Protein AF-A0A2R4ZP37-F1 (afdb_monomer)

Nearest PDB structures (foldseek):
  5ld9-assembly1_A  TM=9.182E-01  e=2.267E-08  Pyrococcus furiosus DSM 3638
  5ld9-assembly1_B  TM=9.524E-01  e=5.445E-08  Pyrococcus furiosus DSM 3638
  7edz-assembly1_D  TM=4.603E-01  e=1.295E+00  Homo sapiens
  8owr-assembly1_A  TM=3.735E-01  e=1.058E+00  Mycolicibacterium smegmatis MC2 155
  5swc-assembly1_E  TM=4.155E-01  e=4.355E+00  Synechocystis sp. PCC 6803 substr. Kazusa

Sequence (89 aa):
MENLSNNPYEFLMDPRGVLKAYEEARSRGIDLVGLYHTHPGFLATPSHKDLRGMELWPIPWLIIGLLSNNAKAWILCEGFLKELRIRWI

Structure (mmCIF, N/CA/C/O backbone):
data_AF-A0A2R4ZP37-F1
#
_entry.id   AF-A0A2R4ZP37-F1
#
loop_
_atom_site.group_PDB
_atom_site.id
_atom_site.type_symbol
_atom_site.label_atom_id
_atom_site.label_alt_id
_atom_site.label_comp_id
_atom_site.label_asym_id
_atom_site.label_entity_id
_atom_site.label_seq_id
_atom_site.pdbx_PDB_ins_code
_atom_site.Cartn_x
_atom_site.Cartn_y
_atom_site.Cartn_z
_atom_site.occupancy
_atom_site.B_iso_or_equiv
_atom_site.auth_seq_id
_atom_site.auth_comp_id
_atom_site.auth_asym_id
_atom_site.auth_atom_id
_atom_site.pdbx_PDB_model_num
ATOM 1 N N . MET A 1 1 ? -9.778 -2.928 -7.222 1.00 82.88 1 MET A N 1
ATOM 2 C CA . MET A 1 1 ? -9.359 -1.524 -7.416 1.00 82.88 1 MET A CA 1
ATOM 3 C C . MET A 1 1 ? -8.352 -1.509 -8.552 1.00 82.88 1 MET A C 1
ATOM 5 O O . MET A 1 1 ? -7.545 -2.427 -8.602 1.00 82.88 1 MET A O 1
ATOM 9 N N . GLU A 1 2 ? -8.456 -0.569 -9.486 1.00 91.19 2 GLU A N 1
ATOM 10 C CA . GLU A 1 2 ? -7.581 -0.502 -10.666 1.00 91.19 2 GLU A CA 1
ATOM 11 C C . GLU A 1 2 ? -6.324 0.332 -10.375 1.00 91.19 2 GLU A C 1
ATOM 13 O O . GLU A 1 2 ? -6.395 1.323 -9.641 1.00 91.19 2 GLU A O 1
ATOM 18 N N . ASN A 1 3 ? -5.186 -0.079 -10.945 1.00 95.31 3 ASN A N 1
ATOM 19 C CA . ASN A 1 3 ? -3.961 0.713 -10.975 1.00 95.31 3 ASN A CA 1
ATOM 20 C C . ASN A 1 3 ? -3.927 1.535 -12.272 1.00 95.31 3 ASN A C 1
ATOM 22 O O . ASN A 1 3 ? -3.776 0.968 -13.348 1.00 95.31 3 ASN A O 1
ATOM 26 N N . LEU A 1 4 ? -4.033 2.858 -12.156 1.00 97.00 4 LEU A N 1
ATOM 27 C CA . LEU A 1 4 ? -4.023 3.795 -13.285 1.00 97.00 4 LEU A CA 1
ATOM 28 C C . LEU A 1 4 ? -2.606 4.181 -13.751 1.00 97.00 4 LEU A C 1
ATOM 30 O O . LEU A 1 4 ? -2.453 4.966 -14.686 1.00 97.00 4 LEU A O 1
ATOM 34 N N . SER A 1 5 ? -1.560 3.685 -13.086 1.00 96.19 5 SER A N 1
ATOM 35 C CA . SER A 1 5 ? -0.174 3.918 -13.492 1.00 96.19 5 SER A CA 1
ATOM 36 C C . SER A 1 5 ? 0.163 3.131 -14.758 1.00 96.19 5 SER A C 1
ATOM 38 O O . SER A 1 5 ? -0.017 1.918 -14.811 1.00 96.19 5 SER A O 1
ATOM 40 N N . ASN A 1 6 ? 0.766 3.804 -15.740 1.00 95.81 6 ASN A N 1
ATOM 41 C CA . ASN A 1 6 ? 1.354 3.152 -16.916 1.00 95.81 6 ASN A CA 1
ATOM 42 C C . ASN A 1 6 ? 2.775 2.613 -16.655 1.00 95.81 6 ASN A C 1
ATOM 44 O O . ASN A 1 6 ? 3.388 2.030 -17.547 1.00 95.81 6 ASN A O 1
ATOM 48 N N . ASN A 1 7 ? 3.325 2.830 -15.455 1.00 95.25 7 ASN A N 1
ATOM 49 C CA . ASN A 1 7 ? 4.618 2.290 -15.046 1.00 95.25 7 ASN A CA 1
ATOM 50 C C . ASN A 1 7 ? 4.404 0.997 -14.235 1.00 95.25 7 ASN A C 1
ATOM 52 O O . ASN A 1 7 ? 3.753 1.066 -13.188 1.00 95.25 7 ASN A O 1
ATOM 56 N N . PRO A 1 8 ? 4.981 -0.152 -14.644 1.00 92.62 8 PRO A N 1
ATOM 57 C CA . PRO A 1 8 ? 4.830 -1.424 -13.930 1.00 92.62 8 PRO A CA 1
ATOM 58 C C . PRO A 1 8 ? 5.446 -1.439 -12.521 1.00 92.62 8 PRO A C 1
ATOM 60 O O . PRO A 1 8 ? 5.167 -2.349 -11.747 1.00 92.62 8 PRO A O 1
ATOM 63 N N . TYR A 1 9 ? 6.283 -0.458 -12.174 1.00 94.12 9 TYR A N 1
ATOM 64 C CA . TYR A 1 9 ? 6.943 -0.355 -10.868 1.00 94.12 9 TYR A CA 1
ATOM 65 C C . TYR A 1 9 ? 6.284 0.654 -9.925 1.00 94.12 9 TYR A C 1
ATOM 67 O O . TYR A 1 9 ? 6.848 0.992 -8.887 1.00 94.12 9 TYR A O 1
ATOM 75 N N . GLU A 1 10 ? 5.113 1.167 -10.290 1.00 95.12 10 GLU A N 1
ATOM 76 C CA . GLU A 1 10 ? 4.395 2.171 -9.516 1.00 95.12 10 GLU A CA 1
ATOM 77 C C . GLU A 1 10 ? 2.905 1.873 -9.521 1.00 95.12 10 GLU A C 1
ATOM 79 O O . GLU A 1 10 ? 2.383 1.206 -10.420 1.00 95.12 10 GLU A O 1
ATOM 84 N N . PHE A 1 11 ? 2.200 2.430 -8.542 1.00 96.00 11 PHE A N 1
ATOM 85 C CA . PHE A 1 11 ? 0.753 2.420 -8.560 1.00 96.00 11 PHE A CA 1
ATOM 86 C C . PHE A 1 11 ? 0.171 3.817 -8.394 1.00 96.00 11 PHE A C 1
ATOM 88 O O . PHE A 1 11 ? 0.730 4.683 -7.722 1.00 96.00 11 PHE A O 1
ATOM 95 N N . LEU A 1 12 ? -0.989 4.004 -9.009 1.00 95.38 12 LEU A N 1
ATOM 96 C CA . LEU A 1 12 ? -1.880 5.126 -8.783 1.00 95.38 12 LEU A CA 1
ATOM 97 C C . LEU A 1 12 ? -3.282 4.547 -8.626 1.00 95.38 12 LEU A C 1
ATOM 99 O O . LEU A 1 12 ? -3.837 4.003 -9.578 1.00 95.38 12 LEU A O 1
ATOM 103 N N . MET A 1 13 ? -3.835 4.611 -7.417 1.00 93.81 13 MET A N 1
ATOM 104 C CA . MET A 1 13 ? -5.181 4.094 -7.167 1.00 93.81 13 MET A CA 1
ATOM 105 C C . MET A 1 13 ? -6.218 4.924 -7.922 1.00 93.81 13 MET A C 1
ATOM 107 O O . MET A 1 13 ? -6.182 6.152 -7.850 1.00 93.81 13 MET A O 1
ATOM 111 N N . ASP A 1 14 ? -7.175 4.266 -8.582 1.00 95.88 14 ASP A N 1
ATOM 112 C CA . ASP A 1 14 ? -8.366 4.951 -9.094 1.00 95.88 14 ASP A CA 1
ATOM 113 C C . ASP A 1 14 ? -9.149 5.596 -7.930 1.00 95.88 14 ASP A C 1
ATOM 115 O O . ASP A 1 14 ? -9.673 4.864 -7.078 1.00 95.88 14 ASP A O 1
ATOM 119 N N . PRO A 1 15 ? -9.298 6.938 -7.895 1.00 94.50 15 PRO A N 1
ATOM 120 C CA . PRO A 1 15 ? -10.034 7.630 -6.837 1.00 94.50 15 PRO A CA 1
ATOM 121 C C . PRO A 1 15 ? -11.476 7.137 -6.670 1.00 94.50 15 PRO A C 1
ATOM 123 O O . PRO A 1 15 ? -11.997 7.116 -5.556 1.00 94.50 15 PRO A O 1
ATOM 126 N N . ARG A 1 16 ? -12.123 6.687 -7.755 1.00 96.56 16 ARG A N 1
ATOM 127 C CA . ARG A 1 16 ? -13.483 6.122 -7.703 1.00 96.56 16 ARG A CA 1
ATOM 128 C C . ARG A 1 16 ? -13.501 4.803 -6.939 1.00 96.56 16 ARG A C 1
ATOM 130 O O . ARG A 1 16 ? -14.417 4.542 -6.165 1.00 96.56 16 ARG A O 1
ATOM 137 N N . GLY A 1 17 ? -12.469 3.983 -7.138 1.00 94.88 17 GLY A N 1
ATOM 138 C CA . GLY A 1 17 ? -12.281 2.740 -6.398 1.00 94.88 17 GLY A CA 1
ATOM 139 C C . GLY A 1 17 ? -12.059 2.999 -4.911 1.00 94.88 17 GLY A C 1
ATOM 140 O O . GLY A 1 17 ? -12.647 2.306 -4.083 1.00 94.88 17 GLY A O 1
ATOM 141 N N . VAL A 1 18 ? -11.258 4.016 -4.583 1.00 94.12 18 VAL A N 1
ATOM 142 C CA . VAL A 1 18 ? -11.019 4.443 -3.198 1.00 94.12 18 VAL A CA 1
ATOM 143 C C . VAL A 1 18 ? -12.326 4.873 -2.534 1.00 94.12 18 VAL A C 1
ATOM 145 O O . VAL A 1 18 ? -12.675 4.322 -1.493 1.00 94.12 18 VAL A O 1
ATOM 148 N N . LEU A 1 19 ? -13.092 5.781 -3.149 1.00 95.88 19 LEU A N 1
ATOM 149 C CA . LEU A 1 19 ? -14.376 6.237 -2.604 1.00 95.88 19 LEU A CA 1
ATOM 150 C C . LEU A 1 19 ? -15.334 5.067 -2.347 1.00 95.88 19 LEU A C 1
ATOM 152 O O . LEU A 1 19 ? -15.876 4.942 -1.251 1.00 95.88 19 LEU A O 1
ATOM 156 N N . LYS A 1 20 ? -15.468 4.163 -3.323 1.00 96.25 20 LYS A N 1
ATOM 157 C CA . LYS A 1 20 ? -16.316 2.975 -3.196 1.00 96.25 20 LYS A CA 1
ATOM 158 C C . LYS A 1 20 ? -15.906 2.090 -2.014 1.00 96.25 20 LYS A C 1
ATOM 160 O O . LYS A 1 20 ? -16.773 1.574 -1.315 1.00 96.25 20 LYS A O 1
ATOM 165 N N . ALA A 1 21 ? -14.604 1.925 -1.767 1.00 95.06 21 ALA A N 1
ATOM 166 C CA . ALA A 1 21 ? -14.113 1.149 -0.628 1.00 95.06 21 ALA A CA 1
ATOM 167 C C . ALA A 1 21 ? -14.505 1.786 0.718 1.00 95.06 21 ALA A C 1
ATOM 169 O O . ALA A 1 21 ? -14.906 1.072 1.636 1.00 95.06 21 ALA A O 1
ATOM 170 N N . TYR A 1 22 ? -14.458 3.118 0.830 1.00 95.62 22 TYR A N 1
ATOM 171 C CA . TYR A 1 22 ? -14.930 3.834 2.023 1.00 95.62 22 TYR A CA 1
ATOM 172 C C . TYR A 1 22 ? -16.442 3.714 2.226 1.00 95.62 22 TYR A C 1
ATOM 174 O O . TYR A 1 22 ? -16.898 3.516 3.352 1.00 95.62 22 TYR A O 1
ATOM 182 N N . GLU A 1 23 ? -17.227 3.841 1.156 1.00 97.50 23 GLU A N 1
ATOM 183 C CA . GLU A 1 23 ? -18.685 3.692 1.211 1.00 97.50 23 GLU A CA 1
ATOM 184 C C . GLU A 1 23 ? -19.091 2.277 1.634 1.00 97.50 23 GLU A C 1
ATOM 186 O O . GLU A 1 23 ? -19.983 2.110 2.468 1.00 97.50 23 GLU A O 1
ATOM 191 N N .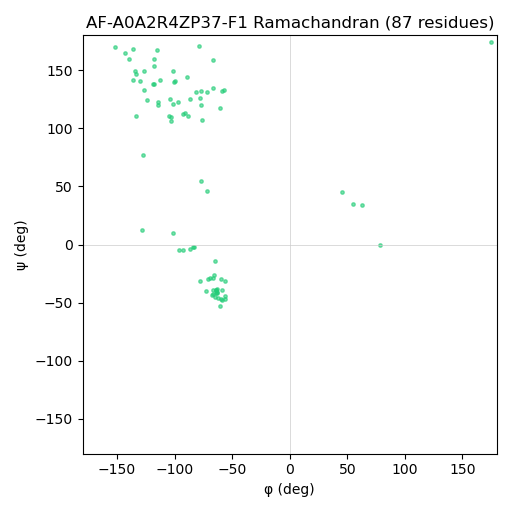 GLU A 1 24 ? -18.410 1.257 1.108 1.00 97.25 24 GLU A N 1
ATOM 192 C CA . GLU A 1 24 ? -18.628 -0.135 1.492 1.00 97.25 24 GLU A CA 1
ATOM 193 C C . GLU A 1 24 ? -18.244 -0.390 2.955 1.00 97.25 24 GLU A C 1
ATOM 195 O O . GLU A 1 24 ? -19.005 -1.016 3.693 1.00 97.25 24 GLU A O 1
ATOM 200 N N . ALA A 1 25 ? -17.093 0.121 3.399 1.00 97.25 25 ALA A N 1
ATOM 201 C CA . ALA A 1 25 ? -16.661 -0.005 4.786 1.00 97.25 25 ALA A CA 1
ATOM 202 C C . ALA A 1 25 ? -17.696 0.622 5.739 1.00 97.25 25 ALA A C 1
ATOM 204 O O . ALA A 1 25 ? -18.183 -0.026 6.669 1.00 97.25 25 ALA A O 1
ATOM 205 N N . ARG A 1 26 ? -18.147 1.842 5.419 1.00 97.38 26 ARG A N 1
ATOM 206 C CA . ARG A 1 26 ? -19.190 2.552 6.167 1.00 97.38 26 ARG A CA 1
ATOM 207 C C . ARG A 1 26 ? -20.513 1.785 6.198 1.00 97.38 26 ARG A C 1
ATOM 209 O O . ARG A 1 26 ? -21.105 1.676 7.268 1.00 97.38 26 ARG A O 1
ATOM 216 N N . SER A 1 27 ? -20.991 1.268 5.064 1.00 98.31 27 SER A N 1
ATOM 217 C CA . SER A 1 27 ? -22.288 0.570 5.001 1.00 98.31 27 SER A CA 1
ATOM 218 C C . SER A 1 27 ? -22.297 -0.736 5.796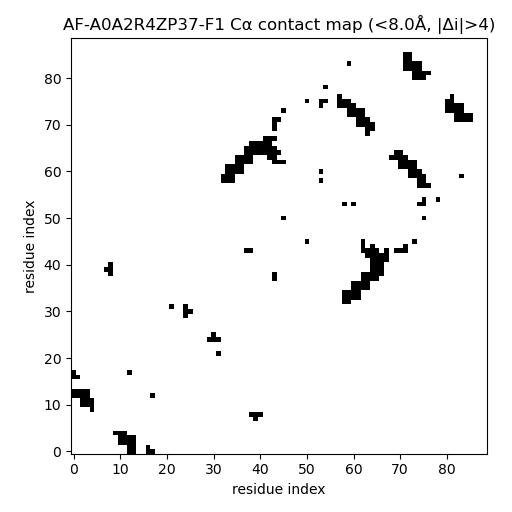 1.00 98.31 27 SER A C 1
ATOM 220 O O . SER A 1 27 ? -23.342 -1.158 6.287 1.00 98.31 27 SER A O 1
ATOM 222 N N . ARG A 1 28 ? -21.122 -1.347 5.965 1.00 98.00 28 ARG A N 1
ATOM 223 C CA .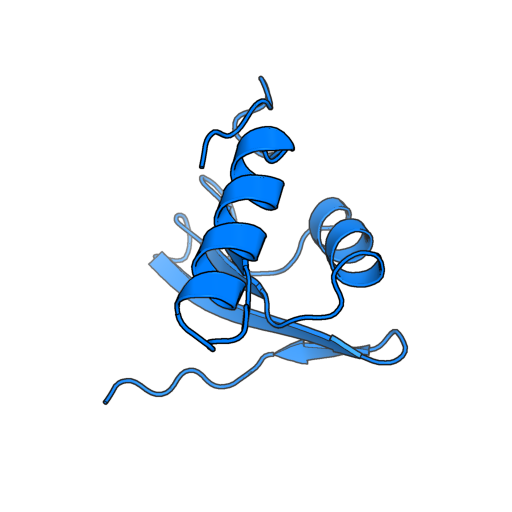 ARG A 1 28 ? -20.914 -2.574 6.738 1.00 98.00 28 ARG A CA 1
ATOM 224 C C . ARG A 1 28 ? -20.525 -2.316 8.196 1.00 98.00 28 ARG A C 1
ATOM 226 O O . ARG A 1 28 ? -20.407 -3.279 8.947 1.00 98.00 28 ARG A O 1
ATOM 233 N N . GLY A 1 29 ? -20.319 -1.058 8.596 1.00 98.00 29 GLY A N 1
ATOM 234 C CA . GLY A 1 29 ? -19.852 -0.702 9.939 1.00 98.00 29 GLY A CA 1
ATOM 235 C C . GLY A 1 29 ? -18.453 -1.242 10.252 1.00 98.00 29 GLY A C 1
ATOM 236 O O . GLY A 1 29 ? -18.195 -1.637 11.385 1.00 98.00 29 GLY A O 1
ATOM 237 N N . ILE A 1 30 ? -17.579 -1.314 9.245 1.00 97.56 30 ILE A N 1
ATOM 238 C CA . ILE A 1 30 ? -16.190 -1.775 9.372 1.00 97.56 30 ILE A CA 1
ATOM 239 C C . ILE A 1 30 ? -15.219 -0.654 9.004 1.00 97.56 30 ILE A C 1
ATOM 241 O O . ILE A 1 30 ? -15.570 0.266 8.266 1.00 97.56 30 ILE A O 1
ATOM 245 N N . ASP A 1 31 ? -13.979 -0.775 9.467 1.00 93.75 31 ASP A N 1
ATOM 246 C CA . ASP A 1 31 ? -12.919 0.185 9.176 1.00 93.75 31 ASP A CA 1
ATOM 247 C C . ASP A 1 31 ? -11.974 -0.311 8.079 1.00 93.75 31 ASP A C 1
ATOM 249 O O . ASP A 1 31 ? -11.695 -1.505 7.937 1.00 93.75 31 ASP A O 1
ATOM 253 N N . LEU A 1 32 ? -11.419 0.637 7.325 1.00 92.81 32 LEU A N 1
ATOM 254 C CA . LEU A 1 32 ? -10.269 0.383 6.466 1.00 92.81 32 LEU A CA 1
ATOM 255 C C . LEU A 1 32 ? -9.012 0.304 7.337 1.00 92.81 32 LEU A C 1
ATOM 257 O O . LEU A 1 32 ? -8.523 1.314 7.836 1.00 92.81 32 LEU A O 1
ATOM 261 N N . VAL A 1 33 ? -8.489 -0.908 7.515 1.00 94.81 33 VAL A N 1
ATOM 262 C CA . VAL A 1 33 ? -7.362 -1.184 8.426 1.00 94.81 33 VAL A CA 1
ATOM 263 C C . VAL A 1 33 ? -5.993 -1.205 7.745 1.00 94.81 33 VAL A C 1
ATOM 265 O O . VAL A 1 33 ? -4.978 -1.367 8.419 1.00 94.81 33 VAL A O 1
ATOM 268 N N . GLY A 1 34 ? -5.939 -1.067 6.420 1.00 95.38 34 GLY A N 1
ATOM 269 C CA . GLY A 1 34 ? -4.678 -1.052 5.692 1.00 95.38 34 GLY A CA 1
ATOM 270 C C . GLY A 1 34 ? -4.825 -1.005 4.176 1.00 95.38 34 GLY A C 1
ATOM 271 O O . GLY A 1 34 ? -5.924 -1.114 3.630 1.00 95.38 34 GLY A O 1
ATOM 272 N N . LEU A 1 35 ? -3.682 -0.862 3.513 1.00 95.88 35 LEU A N 1
ATOM 273 C CA . LEU A 1 35 ? -3.505 -0.931 2.063 1.00 95.88 35 LEU A CA 1
ATOM 274 C C . LEU A 1 35 ? -2.579 -2.103 1.729 1.00 95.88 35 LEU A C 1
ATOM 276 O O . LEU A 1 35 ? -1.744 -2.479 2.550 1.00 95.88 35 LEU A O 1
ATOM 280 N N . TYR A 1 36 ? -2.692 -2.678 0.533 1.00 96.62 36 TYR A N 1
ATOM 281 C CA . TYR A 1 36 ? -1.670 -3.593 0.035 1.00 96.62 36 TYR A CA 1
ATOM 282 C C . TYR A 1 36 ? -1.304 -3.301 -1.417 1.00 96.62 36 TYR A C 1
ATOM 284 O O . TYR A 1 36 ? -2.149 -2.878 -2.208 1.00 96.62 36 TYR A O 1
ATOM 292 N N . HIS A 1 37 ? -0.051 -3.573 -1.774 1.00 97.38 37 HIS A N 1
ATOM 293 C CA . HIS A 1 37 ? 0.422 -3.538 -3.155 1.00 97.38 37 HIS A CA 1
ATOM 294 C C . HIS A 1 37 ? 1.592 -4.501 -3.369 1.00 97.38 37 HIS A C 1
ATOM 296 O O . HIS A 1 37 ? 2.140 -5.089 -2.433 1.00 97.38 37 HIS A O 1
ATOM 302 N N . THR A 1 38 ? 1.960 -4.696 -4.632 1.00 97.19 38 THR A N 1
ATOM 303 C CA . THR A 1 38 ? 3.032 -5.608 -5.045 1.00 97.19 38 THR A CA 1
ATOM 304 C C . THR A 1 38 ? 4.212 -4.840 -5.6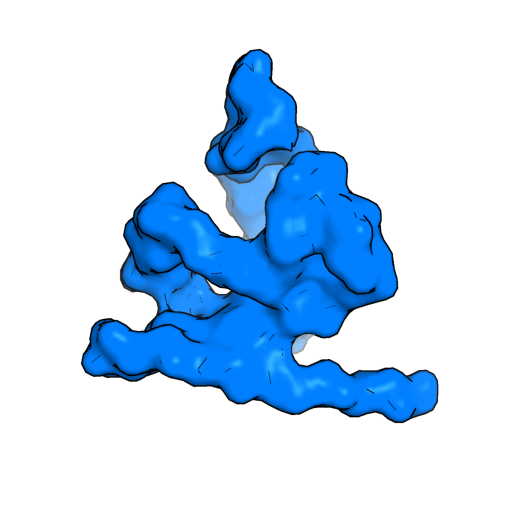19 1.00 97.19 38 THR A C 1
ATOM 306 O O . THR A 1 38 ? 4.019 -3.911 -6.401 1.00 97.19 38 THR A O 1
ATOM 309 N N . HIS A 1 39 ? 5.427 -5.294 -5.325 1.00 97.56 39 HIS A N 1
ATOM 310 C CA . HIS A 1 39 ? 6.654 -4.892 -6.006 1.00 97.56 39 HIS A CA 1
ATOM 311 C C . HIS A 1 39 ? 7.089 -6.001 -6.976 1.00 97.56 39 HIS A C 1
ATOM 313 O O . HIS A 1 39 ? 7.590 -7.033 -6.518 1.00 97.56 39 HIS A O 1
ATOM 319 N N . PRO A 1 40 ? 6.931 -5.825 -8.305 1.00 94.31 40 PRO A N 1
ATOM 320 C CA . PRO A 1 40 ? 7.177 -6.912 -9.254 1.00 94.31 40 PRO A CA 1
ATOM 321 C C . PRO A 1 40 ? 8.633 -7.377 -9.360 1.00 94.31 40 PRO A C 1
ATOM 323 O O . PRO A 1 40 ? 8.879 -8.540 -9.655 1.00 94.31 40 PRO A O 1
ATOM 326 N N . GLY A 1 41 ? 9.598 -6.490 -9.106 1.00 92.69 41 GLY A N 1
ATOM 327 C CA . GLY A 1 41 ? 11.032 -6.782 -9.237 1.00 92.69 41 GLY A CA 1
ATOM 328 C C . GLY A 1 41 ? 11.862 -6.431 -8.005 1.00 92.69 41 GLY A C 1
ATOM 329 O O . GLY A 1 41 ? 13.083 -6.380 -8.098 1.00 92.69 41 GLY A O 1
ATOM 330 N N . PHE A 1 42 ? 11.224 -6.151 -6.865 1.00 93.75 42 PHE A N 1
ATOM 331 C CA . PHE A 1 42 ? 11.907 -5.627 -5.680 1.00 93.75 42 PHE A CA 1
ATOM 332 C C . PHE A 1 42 ? 11.456 -6.320 -4.395 1.00 93.75 42 PHE A C 1
ATOM 334 O O . PHE A 1 42 ? 10.483 -7.077 -4.368 1.00 93.75 42 PHE A O 1
ATOM 341 N N . LEU A 1 43 ? 12.206 -6.059 -3.324 1.00 96.69 43 LEU A N 1
ATOM 342 C CA . LEU A 1 43 ? 11.904 -6.539 -1.981 1.00 96.69 43 LEU A CA 1
ATOM 343 C C . LEU A 1 43 ? 10.615 -5.900 -1.445 1.00 96.69 43 LEU A C 1
ATOM 345 O O . LEU A 1 43 ? 10.207 -4.813 -1.863 1.00 96.69 43 LEU A O 1
ATOM 349 N N . ALA A 1 44 ? 10.019 -6.558 -0.453 1.00 97.75 44 ALA A N 1
ATOM 350 C CA . ALA A 1 44 ? 8.862 -6.080 0.303 1.00 97.75 44 ALA A CA 1
ATOM 351 C C . ALA A 1 44 ? 9.201 -4.924 1.275 1.00 97.75 44 ALA A C 1
ATOM 353 O O . ALA A 1 44 ? 8.835 -4.956 2.447 1.00 97.75 44 ALA A O 1
ATOM 354 N N . THR A 1 45 ? 9.955 -3.923 0.827 1.00 97.44 45 THR A N 1
ATOM 355 C CA . THR A 1 45 ? 10.353 -2.740 1.609 1.00 97.44 45 THR A CA 1
ATOM 356 C C . THR A 1 45 ? 9.793 -1.477 0.955 1.00 97.44 45 THR A C 1
ATOM 358 O O . THR A 1 45 ? 9.883 -1.388 -0.271 1.00 97.44 45 THR A O 1
ATOM 361 N N . PRO A 1 46 ? 9.265 -0.498 1.715 1.00 98.00 46 PRO A N 1
ATOM 362 C CA . PRO A 1 46 ? 8.690 0.718 1.147 1.00 98.00 46 PRO A CA 1
ATOM 363 C C . PRO A 1 46 ? 9.706 1.489 0.301 1.00 98.00 46 PRO A C 1
ATOM 365 O O . PRO A 1 46 ? 10.839 1.722 0.724 1.00 98.00 46 PRO A O 1
ATOM 368 N N . SER A 1 47 ? 9.294 1.894 -0.896 1.00 97.44 47 SER A N 1
ATOM 369 C CA . SER A 1 47 ? 10.025 2.825 -1.752 1.00 97.44 47 SER A CA 1
ATOM 370 C C . SER A 1 47 ? 9.836 4.275 -1.289 1.00 97.44 47 SER A C 1
ATOM 372 O O . SER A 1 47 ? 8.962 4.586 -0.48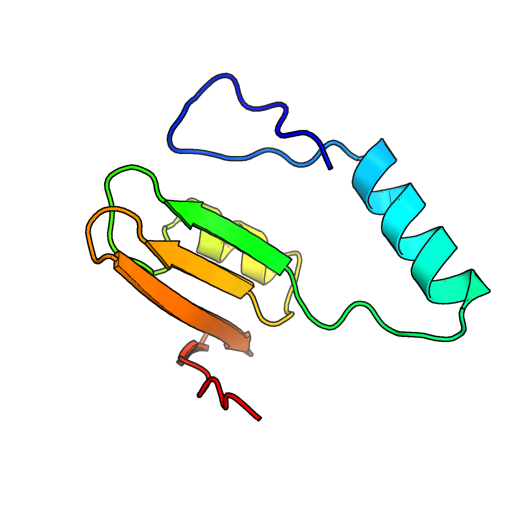1 1.00 97.44 47 SER A O 1
ATOM 374 N N . HIS A 1 48 ? 10.589 5.217 -1.863 1.00 96.31 48 HIS A N 1
ATOM 375 C CA . HIS A 1 48 ? 10.358 6.646 -1.610 1.00 96.31 48 HIS A CA 1
ATOM 376 C C . HIS A 1 48 ? 8.952 7.121 -2.015 1.00 96.31 48 HIS A C 1
ATOM 378 O O . HIS A 1 48 ? 8.429 8.059 -1.416 1.00 96.31 48 HIS A O 1
ATOM 384 N N . LYS A 1 49 ? 8.334 6.497 -3.030 1.00 96.75 49 LYS A N 1
ATOM 385 C CA . LYS A 1 49 ? 6.955 6.814 -3.429 1.00 96.75 49 LYS A CA 1
ATOM 386 C C . LYS A 1 49 ? 5.956 6.275 -2.411 1.00 96.75 49 LYS A C 1
ATOM 388 O O . LYS A 1 49 ? 5.036 7.006 -2.056 1.00 96.75 49 LYS A O 1
ATOM 393 N N . ASP A 1 50 ? 6.201 5.074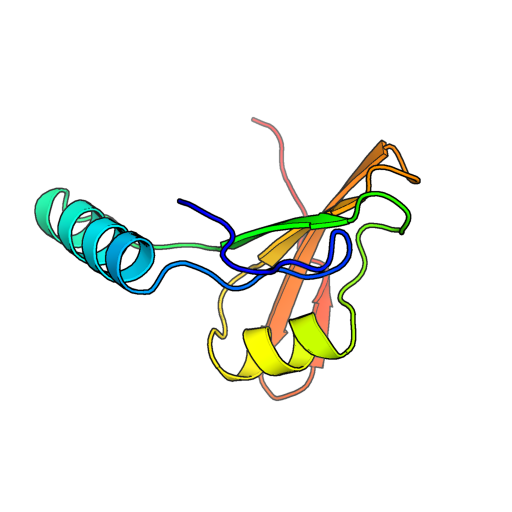 -1.889 1.00 97.75 50 ASP A N 1
ATOM 394 C CA . ASP A 1 50 ? 5.383 4.500 -0.819 1.00 97.75 50 ASP A CA 1
ATOM 395 C C . ASP A 1 50 ? 5.457 5.359 0.439 1.00 97.75 50 ASP A C 1
ATOM 397 O O . ASP A 1 50 ? 4.417 5.703 0.977 1.00 97.75 50 ASP A O 1
ATOM 401 N N . LEU A 1 51 ? 6.649 5.801 0.858 1.00 97.69 51 LEU A N 1
ATOM 402 C CA . LEU A 1 51 ? 6.804 6.657 2.042 1.00 97.69 51 LEU A CA 1
ATOM 403 C C . LEU A 1 51 ? 5.971 7.944 1.947 1.00 97.69 51 LEU A C 1
ATOM 405 O O . LEU A 1 51 ? 5.252 8.264 2.888 1.00 97.69 51 LEU A O 1
ATOM 409 N N . ARG A 1 52 ? 5.977 8.627 0.792 1.00 96.25 52 ARG A N 1
ATOM 410 C CA . ARG A 1 52 ? 5.096 9.791 0.563 1.00 96.25 52 ARG A CA 1
ATOM 411 C C . ARG A 1 52 ? 3.613 9.421 0.601 1.00 96.25 52 ARG A C 1
ATOM 413 O O . ARG A 1 52 ? 2.794 10.182 1.102 1.00 96.25 52 ARG A O 1
ATOM 420 N N . GLY A 1 53 ? 3.255 8.254 0.069 1.00 96.19 53 GLY A N 1
ATOM 421 C CA . GLY A 1 53 ? 1.895 7.725 0.164 1.00 96.19 53 GLY A CA 1
ATOM 422 C C . GLY A 1 53 ? 1.477 7.441 1.608 1.00 96.19 53 GLY A C 1
ATOM 423 O O . GLY A 1 53 ? 0.365 7.784 1.992 1.00 96.19 53 GLY A O 1
ATOM 424 N N . MET A 1 54 ? 2.375 6.882 2.419 1.00 97.38 54 MET A N 1
ATOM 425 C CA . MET A 1 54 ? 2.154 6.563 3.831 1.00 97.38 54 MET A CA 1
ATOM 426 C C . MET A 1 54 ? 2.041 7.816 4.709 1.00 97.38 54 MET A C 1
ATOM 428 O O . MET A 1 54 ? 1.335 7.781 5.709 1.00 97.38 54 MET A O 1
ATOM 432 N N . GLU A 1 55 ? 2.680 8.932 4.341 1.00 95.69 55 GLU A N 1
ATOM 433 C CA . GLU A 1 55 ? 2.451 10.233 4.996 1.00 95.69 55 GLU A CA 1
ATOM 434 C C . GLU A 1 55 ? 1.013 10.726 4.785 1.00 95.69 55 GLU A C 1
ATOM 436 O O . GLU A 1 55 ? 0.393 11.256 5.705 1.00 95.69 55 GLU A O 1
ATOM 441 N N . LEU A 1 56 ? 0.466 10.524 3.581 1.00 93.44 56 LEU A N 1
ATOM 442 C CA . LEU A 1 56 ? -0.913 10.886 3.241 1.00 93.44 56 LEU A CA 1
ATOM 443 C C . LEU A 1 56 ? -1.938 9.880 3.792 1.00 93.44 56 LEU A C 1
ATOM 445 O O . LEU A 1 56 ? -3.065 10.255 4.110 1.00 93.44 56 LEU A O 1
ATOM 449 N N . TRP A 1 57 ? -1.547 8.609 3.899 1.00 93.94 57 TRP A N 1
ATOM 450 C CA . TRP A 1 57 ? -2.371 7.487 4.346 1.00 93.94 57 TRP A CA 1
ATOM 451 C C . TRP A 1 57 ? -1.658 6.738 5.480 1.00 93.94 57 TRP A C 1
ATOM 453 O O . TRP A 1 57 ? -1.106 5.658 5.232 1.00 93.94 57 TRP A O 1
ATOM 463 N N . PRO A 1 58 ? -1.668 7.282 6.717 1.00 94.25 58 PRO A N 1
ATOM 464 C CA . PRO A 1 58 ? -0.918 6.762 7.865 1.00 94.25 58 PRO A CA 1
ATOM 465 C C . PRO A 1 58 ? -1.586 5.523 8.489 1.00 94.25 58 PRO A C 1
ATOM 467 O O . PRO A 1 58 ? -1.892 5.471 9.679 1.00 94.25 58 PRO A O 1
ATOM 470 N N . ILE A 1 59 ? -1.826 4.512 7.658 1.00 95.75 59 ILE A N 1
ATOM 471 C CA . ILE A 1 59 ? -2.354 3.192 8.007 1.00 95.75 59 ILE A CA 1
ATOM 472 C C . ILE A 1 59 ? -1.289 2.123 7.710 1.00 95.75 59 ILE A C 1
ATOM 474 O O . ILE A 1 59 ? -0.297 2.415 7.040 1.00 95.75 59 ILE A O 1
ATOM 478 N N . PRO A 1 60 ? -1.447 0.878 8.186 1.00 98.00 60 PRO A N 1
ATOM 479 C CA . PRO A 1 60 ? -0.605 -0.237 7.762 1.00 98.00 60 PRO A CA 1
ATOM 480 C C . PRO A 1 60 ? -0.622 -0.463 6.243 1.00 98.00 60 PRO A C 1
ATOM 482 O O . PRO A 1 60 ? -1.684 -0.528 5.626 1.00 98.00 60 PRO A O 1
ATOM 485 N N . TRP A 1 61 ? 0.553 -0.633 5.641 1.00 98.44 61 TRP A N 1
ATOM 486 C CA . TRP A 1 61 ? 0.735 -1.017 4.242 1.00 98.44 61 TRP A CA 1
ATOM 487 C C . TRP A 1 61 ? 1.387 -2.396 4.171 1.00 98.44 61 TRP A C 1
ATOM 489 O O . TRP A 1 61 ? 2.495 -2.598 4.667 1.00 98.44 61 TRP A O 1
ATOM 499 N N . LEU A 1 62 ? 0.704 -3.353 3.553 1.00 98.38 62 LEU A N 1
ATOM 500 C CA . LEU A 1 62 ? 1.222 -4.682 3.254 1.00 98.38 62 LEU A CA 1
ATOM 501 C C . LEU A 1 62 ? 1.875 -4.677 1.870 1.00 98.38 62 LEU A C 1
ATOM 503 O O . LEU A 1 62 ? 1.200 -4.560 0.852 1.00 98.38 62 LEU A O 1
ATOM 507 N N . ILE A 1 63 ? 3.189 -4.848 1.830 1.00 98.50 63 ILE A N 1
ATOM 508 C CA . ILE A 1 63 ? 3.956 -4.884 0.587 1.00 98.50 63 ILE A CA 1
ATOM 509 C C . ILE A 1 63 ? 4.321 -6.329 0.289 1.00 98.50 63 ILE A C 1
ATOM 511 O O . ILE A 1 63 ? 4.923 -7.013 1.119 1.00 98.50 63 ILE A O 1
ATOM 515 N N . ILE A 1 64 ? 3.969 -6.790 -0.906 1.00 97.94 64 ILE A N 1
ATOM 516 C CA . ILE A 1 64 ? 4.305 -8.124 -1.399 1.00 97.94 64 ILE A CA 1
ATOM 517 C C . ILE A 1 64 ? 5.465 -7.982 -2.387 1.00 97.94 64 ILE A C 1
ATOM 519 O O . ILE A 1 64 ? 5.302 -7.437 -3.478 1.00 97.94 64 ILE A O 1
ATOM 523 N N . GLY A 1 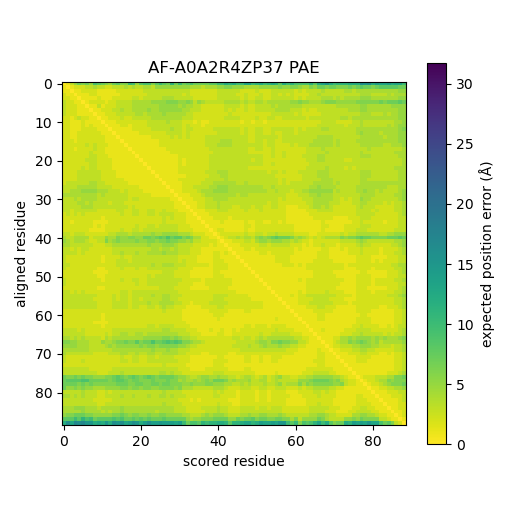65 ? 6.648 -8.452 -2.001 1.00 97.56 65 GLY A N 1
ATOM 524 C CA . GLY A 1 65 ? 7.834 -8.440 -2.854 1.00 97.56 65 GLY A CA 1
ATOM 525 C C . GLY A 1 65 ? 7.891 -9.711 -3.685 1.00 97.56 65 GLY A C 1
ATOM 526 O O . GLY A 1 65 ? 8.135 -10.785 -3.134 1.00 97.56 65 GLY A O 1
ATOM 527 N N . LEU A 1 66 ? 7.687 -9.608 -5.002 1.00 95.88 66 LEU A N 1
ATOM 528 C CA . LEU A 1 66 ? 7.697 -10.790 -5.872 1.00 95.88 66 LEU A CA 1
ATOM 529 C C . LEU A 1 66 ? 9.110 -11.362 -6.045 1.00 95.88 66 LEU A C 1
ATOM 531 O O . LEU A 1 66 ? 9.260 -12.573 -6.164 1.00 95.88 66 LEU A O 1
ATOM 535 N N . LEU A 1 67 ? 10.148 -10.518 -5.971 1.00 94.19 67 LEU A N 1
ATOM 536 C CA . LEU A 1 67 ? 11.543 -10.970 -6.007 1.00 94.19 67 LEU A CA 1
ATOM 537 C C . LEU A 1 67 ? 11.917 -11.778 -4.754 1.00 94.19 67 LEU A C 1
ATOM 539 O O . LEU A 1 67 ? 12.589 -12.800 -4.848 1.00 94.19 67 LEU A O 1
ATOM 543 N N . SER A 1 68 ? 11.495 -11.315 -3.576 1.00 93.81 68 SER A N 1
ATOM 544 C CA . SER A 1 68 ? 11.784 -11.969 -2.293 1.00 93.81 68 SER A CA 1
ATOM 545 C C . SER A 1 68 ? 10.780 -13.052 -1.909 1.00 93.81 68 SER A C 1
ATOM 547 O O . SER A 1 68 ? 10.962 -13.696 -0.877 1.00 93.81 68 SER A O 1
ATOM 549 N N . ASN A 1 69 ? 9.725 -13.233 -2.709 1.00 95.12 69 ASN A N 1
ATOM 550 C CA . ASN A 1 69 ? 8.613 -14.145 -2.459 1.00 95.12 69 ASN A CA 1
ATOM 551 C C . ASN A 1 69 ? 8.082 -14.068 -1.013 1.00 95.12 69 ASN A C 1
ATOM 553 O O . ASN A 1 69 ? 7.887 -15.079 -0.339 1.00 95.12 69 ASN A O 1
ATOM 557 N N . ASN A 1 70 ? 7.907 -12.848 -0.503 1.00 95.69 70 ASN A N 1
ATOM 558 C CA . ASN A 1 70 ? 7.415 -12.610 0.848 1.00 95.69 70 ASN A CA 1
ATOM 559 C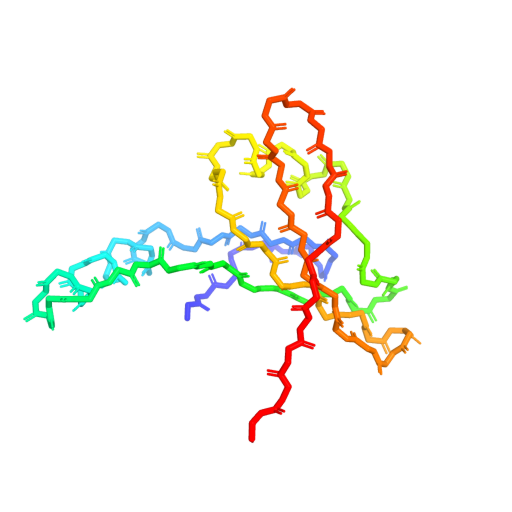 C . ASN A 1 70 ? 6.501 -11.385 0.912 1.00 95.69 70 ASN A C 1
ATOM 561 O O . ASN A 1 70 ? 6.460 -10.553 0.005 1.00 95.69 70 ASN A O 1
ATOM 565 N N . ALA A 1 71 ? 5.777 -11.282 2.021 1.00 97.38 71 ALA A N 1
ATOM 566 C CA . ALA A 1 71 ? 4.989 -10.112 2.360 1.00 97.38 71 ALA A CA 1
ATOM 567 C C . ALA A 1 71 ? 5.500 -9.519 3.673 1.00 97.38 71 ALA A C 1
ATOM 569 O O . ALA A 1 71 ? 5.794 -10.252 4.620 1.00 97.38 71 ALA A O 1
ATOM 570 N N . LYS A 1 72 ? 5.593 -8.193 3.727 1.00 98.25 72 LYS A N 1
ATOM 571 C CA . LYS A 1 72 ? 5.925 -7.441 4.937 1.00 98.25 72 LYS A CA 1
ATOM 572 C C . LYS A 1 72 ? 4.919 -6.325 5.132 1.00 98.25 72 LYS A C 1
ATOM 574 O O . LYS A 1 72 ? 4.517 -5.681 4.167 1.00 98.25 72 LYS A O 1
ATOM 579 N N . ALA A 1 73 ? 4.524 -6.094 6.375 1.00 98.44 73 ALA A N 1
ATOM 580 C CA . ALA A 1 73 ? 3.647 -4.992 6.729 1.00 98.44 73 ALA A CA 1
ATOM 581 C C . ALA A 1 73 ? 4.474 -3.847 7.317 1.00 98.44 73 ALA A C 1
ATOM 583 O O . ALA A 1 73 ? 5.393 -4.080 8.098 1.00 98.44 73 ALA A O 1
ATOM 584 N N . TRP A 1 74 ? 4.135 -2.618 6.956 1.00 98.56 74 TRP A N 1
ATOM 585 C CA . TRP A 1 74 ? 4.846 -1.411 7.354 1.00 98.56 74 TRP A CA 1
ATOM 586 C C . TRP A 1 74 ? 3.860 -0.350 7.812 1.00 98.56 74 TRP A C 1
ATOM 588 O O . TRP A 1 74 ? 2.759 -0.257 7.282 1.00 98.56 74 TRP A O 1
ATOM 598 N N . ILE A 1 75 ? 4.249 0.476 8.773 1.00 98.25 75 ILE A N 1
ATOM 599 C CA . ILE A 1 75 ? 3.494 1.670 9.150 1.00 98.25 75 ILE A CA 1
ATOM 600 C C . ILE A 1 75 ? 4.453 2.839 9.342 1.00 98.25 75 ILE A C 1
ATOM 602 O O . ILE A 1 75 ? 5.566 2.662 9.843 1.00 98.25 75 ILE A O 1
ATOM 606 N N . LEU A 1 76 ? 4.023 4.024 8.920 1.00 97.69 76 LEU A N 1
ATOM 607 C CA . LEU A 1 76 ? 4.731 5.272 9.153 1.00 97.69 76 LEU A CA 1
ATOM 608 C C . LEU A 1 76 ? 3.987 6.026 10.255 1.00 97.69 76 LEU A C 1
ATOM 610 O O . LEU A 1 76 ? 2.864 6.480 10.053 1.00 97.69 76 LEU A O 1
ATOM 614 N N . CYS A 1 77 ? 4.599 6.129 11.432 1.00 91.44 77 CYS A N 1
ATOM 615 C CA . CYS A 1 77 ? 4.037 6.855 12.570 1.00 91.44 77 CYS A CA 1
ATOM 616 C C . CYS A 1 77 ? 5.041 7.903 13.029 1.00 91.44 77 CYS A C 1
ATOM 618 O O . CYS A 1 77 ? 6.176 7.551 13.344 1.00 91.44 77 CYS A O 1
ATOM 620 N N . GLU A 1 78 ? 4.625 9.171 13.082 1.00 89.12 78 GLU A N 1
ATOM 621 C CA . GLU A 1 78 ? 5.464 10.281 13.568 1.00 89.12 78 GLU A CA 1
ATOM 622 C C . GLU A 1 78 ? 6.810 10.393 12.820 1.00 89.12 78 GLU A C 1
ATOM 624 O O . GLU A 1 78 ? 7.841 10.707 13.403 1.00 89.12 78 GLU A O 1
ATOM 629 N N . GLY A 1 79 ? 6.819 10.083 11.517 1.00 90.06 79 GLY A N 1
ATOM 630 C CA . GLY A 1 79 ? 8.033 10.081 10.689 1.00 90.06 79 GLY A CA 1
ATOM 631 C C . GLY A 1 79 ? 8.924 8.843 10.854 1.00 90.06 79 GLY A C 1
ATOM 632 O O . GLY A 1 79 ? 9.931 8.720 10.159 1.00 90.06 79 GLY A O 1
ATOM 633 N N . PHE A 1 80 ? 8.554 7.892 11.716 1.00 94.81 80 PHE A N 1
ATOM 634 C CA . PHE A 1 80 ? 9.288 6.645 11.912 1.00 94.81 80 PHE A CA 1
ATOM 635 C C . PHE A 1 80 ? 8.621 5.487 11.181 1.00 94.81 80 PHE A C 1
ATOM 637 O O . PHE A 1 80 ? 7.470 5.129 11.451 1.00 94.81 80 PHE A O 1
ATOM 644 N N . LEU A 1 81 ? 9.378 4.868 10.277 1.00 97.88 81 LEU A N 1
ATOM 645 C CA . LEU A 1 81 ? 8.970 3.649 9.597 1.00 97.88 81 LEU A CA 1
ATOM 646 C C . LEU A 1 81 ? 9.167 2.444 10.525 1.00 97.88 81 LEU A C 1
ATOM 648 O O . LEU A 1 81 ? 10.265 2.214 11.032 1.00 97.88 81 LEU A O 1
ATOM 652 N N . LYS A 1 82 ? 8.109 1.658 10.729 1.00 97.94 82 LYS A N 1
ATOM 653 C CA . LYS A 1 82 ? 8.128 0.448 11.561 1.00 97.94 82 LYS A CA 1
ATOM 654 C C . LYS A 1 82 ? 7.607 -0.743 10.766 1.00 97.94 82 LYS A C 1
ATOM 656 O O . LYS A 1 82 ? 6.557 -0.648 10.133 1.00 97.94 82 LYS A O 1
ATOM 661 N N . GLU A 1 83 ? 8.319 -1.866 10.822 1.00 98.12 83 GLU A N 1
ATOM 662 C CA . GLU A 1 83 ? 7.817 -3.149 10.318 1.00 98.12 83 GLU A CA 1
ATOM 663 C C . GLU A 1 83 ? 6.822 -3.731 11.337 1.00 98.12 83 GLU A C 1
ATOM 665 O O . GLU A 1 83 ? 7.091 -3.775 12.540 1.00 98.12 83 GLU A O 1
ATOM 670 N N . LEU A 1 84 ? 5.659 -4.168 10.862 1.00 97.94 84 LEU A N 1
ATOM 671 C CA . LEU A 1 84 ? 4.615 -4.800 11.660 1.00 97.94 84 LEU A CA 1
ATOM 672 C C . LEU A 1 84 ? 4.676 -6.320 11.510 1.00 97.94 84 LEU A C 1
ATOM 674 O O . LEU A 1 84 ? 4.852 -6.859 10.417 1.00 97.94 84 LEU A O 1
ATOM 678 N N . ARG A 1 85 ? 4.461 -7.034 12.619 1.00 97.00 85 ARG A N 1
ATOM 679 C CA . ARG A 1 85 ? 4.423 -8.499 12.613 1.00 97.00 85 ARG A CA 1
ATOM 680 C C . ARG A 1 85 ? 3.101 -9.010 12.047 1.00 97.00 85 ARG A C 1
ATOM 682 O O . ARG A 1 85 ? 2.051 -8.801 12.648 1.00 97.00 85 ARG A O 1
ATOM 689 N N . ILE A 1 86 ? 3.177 -9.780 10.968 1.00 95.50 86 ILE A N 1
ATOM 690 C CA . ILE A 1 86 ? 2.037 -10.520 10.417 1.00 95.50 86 ILE A CA 1
ATOM 691 C C . ILE A 1 86 ? 1.855 -11.813 11.225 1.00 95.50 86 ILE A C 1
ATOM 693 O O . ILE A 1 86 ? 2.821 -12.537 11.475 1.00 95.50 86 ILE A O 1
ATOM 697 N N . ARG A 1 87 ? 0.626 -12.098 11.668 1.00 94.06 87 ARG A N 1
ATOM 698 C CA . ARG A 1 87 ? 0.255 -13.378 12.286 1.00 94.06 87 ARG A CA 1
ATOM 699 C C . ARG A 1 87 ? -0.736 -14.087 11.375 1.00 94.06 87 ARG A C 1
ATOM 701 O O . ARG A 1 87 ? -1.788 -13.529 11.083 1.00 94.06 87 ARG A O 1
ATOM 708 N N . TRP A 1 88 ? -0.393 -15.299 10.968 1.00 88.31 88 TRP A N 1
ATOM 709 C CA . TRP A 1 88 ? -1.308 -16.197 10.276 1.00 88.31 88 TRP A CA 1
ATOM 710 C C . TRP A 1 88 ? -2.076 -16.977 11.342 1.00 88.31 88 TRP A C 1
ATOM 712 O O . TRP A 1 88 ? -1.457 -17.519 12.262 1.00 88.31 88 TRP A O 1
ATOM 722 N N . ILE A 1 89 ? -3.402 -16.921 11.266 1.00 81.44 89 ILE A N 1
ATOM 723 C CA . ILE A 1 89 ? -4.335 -17.661 12.125 1.00 81.44 89 ILE A CA 1
ATOM 724 C C . ILE A 1 89 ? -4.824 -18.911 11.409 1.00 81.44 89 ILE A C 1
ATOM 726 O O . ILE A 1 89 ? -4.903 -18.866 10.161 1.00 81.44 89 ILE A O 1
#

pLDDT: mean 95.59, std 2.95, range [81.44, 98.56]

Radius of gyration: 13.58 Å; Cα contacts (8 Å, |Δi|>4): 139; chains: 1; bounding box: 34×28×30 Å

Solvent-accessible surface area (backbone atoms only — not comparable to full-atom values): 5345 Å² total; per-resid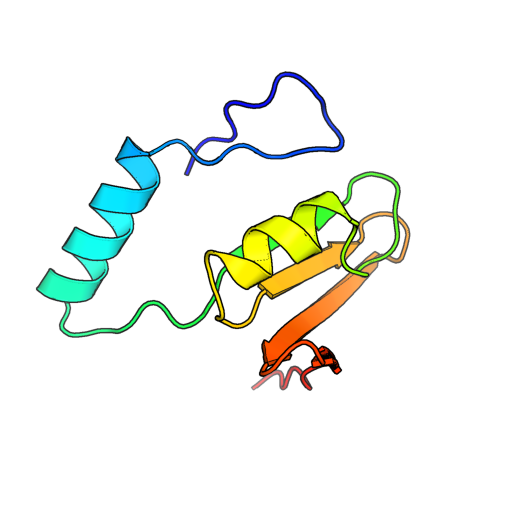ue (Å²): 125,57,66,72,43,93,46,87,89,55,78,35,75,40,67,68,45,52,53,51,52,53,53,51,25,58,78,69,75,48,79,86,74,57,49,74,55,74,31,73,81,34,58,43,62,84,48,80,67,46,52,58,48,27,73,78,45,68,43,40,36,37,27,31,4,56,63,64,73,46,74,35,34,33,34,48,54,97,89,42,80,41,82,49,86,86,78,90,131

Secondary structure (DSSP, 8-state):
--B--SSTT---B-HHHHHHHHHHHHHHT-----EEEEESSS-SS--HHHHHHHHHS-S-EEEEETTTTEEEEEEEETTEEEEEPP---

Foldseek 3Di:
DDFPDPDPQDGDDDVVVVVVVVVVCVVVVHDDQEEEDEGQADDQDDDPVNLVVCVVVQHKYWYQYNNVRDIWIWGQDPNDIDTDDDDDD

Mean predicted aligned error: 2.78 Å